Protein AF-A0AAD6MJ89-F1 (afdb_monomer_lite)

Radius of gyration: 17.13 Å; chains: 1; bounding box: 38×31×42 Å

InterPro domains:
  IPR000668 Peptidase C1A, papain C-terminal [PF00112] (1-117)
  IPR013128 Peptidase C1A [PTHR12411] (1-117)
  IPR038765 Papain-like cysteine peptidase superfamily [SSF54001] (1-116)

Organism: NCBI:txid444605

Structure (mmCIF, N/CA/C/O backbone):
data_AF-A0AAD6MJ89-F1
#
_entry.id   AF-A0AAD6MJ89-F1
#
loop_
_atom_site.group_PDB
_atom_site.id
_atom_site.type_symbol
_atom_site.label_atom_id
_atom_site.label_alt_id
_atom_site.label_comp_id
_atom_site.label_asym_id
_atom_site.label_entity_id
_atom_site.label_seq_id
_atom_site.pdbx_PDB_ins_code
_atom_site.Cartn_x
_atom_site.Cartn_y
_atom_site.Cartn_z
_atom_site.occupancy
_atom_site.B_iso_or_equiv
_atom_site.auth_seq_id
_atom_site.auth_comp_id
_atom_site.auth_asym_id
_atom_site.auth_atom_id
_atom_site.pdbx_PDB_model_num
ATOM 1 N N . MET A 1 1 ? -2.391 7.030 -5.588 1.00 83.31 1 MET A N 1
ATOM 2 C CA . MET A 1 1 ? -1.017 6.540 -5.885 1.00 83.31 1 MET A CA 1
ATOM 3 C C . MET A 1 1 ? -0.901 6.246 -7.379 1.00 83.31 1 MET A C 1
ATOM 5 O O . MET A 1 1 ? -0.200 5.334 -7.802 1.00 83.31 1 MET A O 1
ATOM 9 N N . ASP A 1 2 ? -1.606 7.020 -8.196 1.00 89.19 2 ASP A N 1
ATOM 10 C CA . ASP A 1 2 ? -2.171 6.438 -9.415 1.00 89.19 2 ASP A CA 1
ATOM 11 C C . ASP A 1 2 ? -1.154 6.509 -10.543 1.00 89.19 2 ASP A C 1
ATOM 13 O O . ASP A 1 2 ? -0.948 5.520 -11.231 1.00 89.19 2 ASP A O 1
ATOM 17 N N . TYR A 1 3 ? -0.379 7.598 -10.595 1.00 92.00 3 TYR A N 1
ATOM 18 C CA . TYR A 1 3 ? 0.776 7.734 -11.483 1.00 92.00 3 TYR A CA 1
ATOM 19 C C . TYR A 1 3 ? 1.809 6.614 -11.312 1.00 92.00 3 TYR A C 1
ATOM 21 O O . TYR A 1 3 ? 2.407 6.179 -12.291 1.00 92.00 3 TYR A O 1
ATOM 29 N N . ALA A 1 4 ? 2.021 6.122 -10.084 1.00 91.88 4 ALA A N 1
ATOM 30 C CA . ALA A 1 4 ? 2.959 5.026 -9.851 1.00 91.88 4 ALA A CA 1
ATOM 31 C C . ALA A 1 4 ? 2.427 3.709 -10.438 1.00 91.88 4 ALA A C 1
ATOM 33 O O . ALA A 1 4 ? 3.170 2.985 -11.091 1.00 91.88 4 ALA A O 1
ATOM 34 N N . PHE A 1 5 ? 1.137 3.411 -10.258 1.00 93.56 5 PHE A N 1
ATOM 35 C CA . PHE A 1 5 ? 0.526 2.229 -10.868 1.00 93.56 5 PHE A CA 1
ATOM 36 C C . PHE A 1 5 ? 0.429 2.344 -12.390 1.00 93.56 5 PHE A C 1
ATOM 38 O O . PHE A 1 5 ? 0.696 1.368 -13.087 1.00 93.56 5 PHE A O 1
ATOM 45 N N . GLU A 1 6 ? 0.100 3.526 -12.906 1.00 95.06 6 GLU A N 1
ATOM 46 C CA . GLU A 1 6 ? 0.083 3.812 -14.339 1.00 95.06 6 GLU A CA 1
ATOM 47 C C . GLU A 1 6 ? 1.457 3.559 -14.965 1.00 95.06 6 GLU A C 1
ATOM 49 O O . GLU A 1 6 ? 1.544 2.851 -15.966 1.00 95.06 6 GLU A O 1
ATOM 54 N N . PHE A 1 7 ? 2.530 4.028 -14.320 1.00 92.50 7 PHE A N 1
ATOM 55 C CA . PHE A 1 7 ? 3.896 3.760 -14.758 1.00 92.50 7 PHE A CA 1
ATOM 56 C C . PHE A 1 7 ? 4.197 2.257 -14.833 1.00 92.50 7 PHE A C 1
ATOM 58 O O . PHE A 1 7 ? 4.727 1.797 -15.840 1.00 92.50 7 PHE A O 1
ATOM 65 N N . ILE A 1 8 ? 3.818 1.468 -13.822 1.00 93.38 8 ILE A N 1
ATOM 66 C CA . ILE A 1 8 ? 4.046 0.009 -13.825 1.00 93.38 8 ILE A CA 1
ATOM 67 C C . ILE A 1 8 ? 3.310 -0.657 -15.000 1.00 93.38 8 ILE A C 1
ATOM 69 O O . ILE A 1 8 ? 3.857 -1.560 -15.633 1.00 93.38 8 ILE A O 1
ATOM 73 N N . VAL A 1 9 ? 2.090 -0.207 -15.317 1.00 93.62 9 VAL A N 1
ATOM 74 C CA . VAL A 1 9 ? 1.313 -0.712 -16.464 1.00 93.62 9 VAL A CA 1
ATOM 75 C C . VAL A 1 9 ? 1.980 -0.337 -17.789 1.00 93.62 9 VAL A C 1
ATOM 77 O O . VAL A 1 9 ? 2.088 -1.179 -18.679 1.00 93.62 9 VAL A O 1
ATOM 80 N N . SER A 1 10 ? 2.423 0.914 -17.943 1.00 92.75 10 SER A N 1
ATOM 81 C CA . SER A 1 10 ? 2.957 1.420 -19.212 1.00 92.75 10 SER A CA 1
ATOM 82 C C . SER A 1 10 ? 4.409 1.020 -19.477 1.00 92.75 10 SER A C 1
ATOM 84 O O . SER A 1 10 ? 4.800 0.89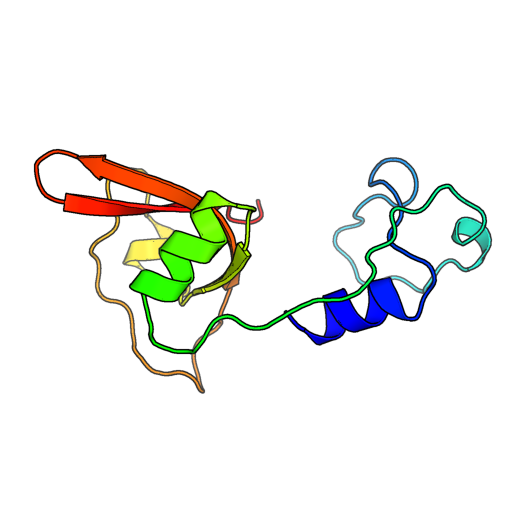2 -20.633 1.00 92.75 10 SER A O 1
ATOM 86 N N . ASN A 1 11 ? 5.211 0.841 -18.424 1.00 88.69 11 ASN A N 1
ATOM 87 C CA . ASN A 1 11 ? 6.665 0.676 -18.502 1.00 88.69 11 ASN A CA 1
ATOM 88 C C . ASN A 1 11 ? 7.124 -0.791 -18.437 1.00 88.69 11 ASN A C 1
ATOM 90 O O . ASN A 1 11 ? 8.302 -1.066 -18.243 1.00 88.69 11 ASN A O 1
ATOM 94 N N . GLY A 1 12 ? 6.206 -1.751 -18.577 1.00 87.44 12 GLY A N 1
ATOM 95 C CA . GLY A 1 12 ? 6.564 -3.173 -18.599 1.00 87.44 12 GLY A CA 1
ATOM 96 C C . GLY A 1 12 ? 6.836 -3.789 -17.223 1.00 87.44 12 GLY A C 1
ATOM 97 O O . GLY A 1 12 ? 7.363 -4.897 -17.157 1.00 87.44 12 GLY A O 1
ATOM 98 N N . GLY A 1 13 ? 6.418 -3.129 -16.137 1.00 91.06 13 GLY A N 1
ATOM 99 C CA . GLY A 1 13 ? 6.425 -3.685 -14.785 1.00 91.06 13 GLY A CA 1
ATOM 100 C C . GLY A 1 13 ? 7.330 -2.961 -13.789 1.00 91.06 13 GLY A C 1
ATOM 101 O O . GLY A 1 13 ? 7.774 -1.836 -14.010 1.00 91.06 13 GLY A O 1
ATOM 102 N N . LEU A 1 14 ? 7.554 -3.622 -12.652 1.00 92.69 14 LEU A N 1
ATOM 103 C CA . LEU A 1 14 ? 8.396 -3.169 -11.548 1.00 92.69 14 LEU A CA 1
ATOM 104 C C . LEU A 1 14 ? 9.417 -4.254 -11.183 1.00 92.69 14 LEU A C 1
ATOM 106 O O . LEU A 1 14 ? 9.047 -5.417 -11.000 1.00 92.69 14 LEU A O 1
ATOM 110 N N . HIS A 1 15 ? 10.686 -3.873 -11.057 1.00 92.25 15 HIS A N 1
ATOM 111 C CA . HIS A 1 15 ? 11.766 -4.789 -10.684 1.00 92.25 15 HIS A CA 1
ATOM 112 C C . HIS A 1 15 ? 11.762 -5.129 -9.189 1.00 92.25 15 HIS A C 1
ATOM 114 O O . HIS A 1 15 ? 11.171 -4.423 -8.368 1.00 92.25 15 HIS A O 1
ATOM 120 N N . LYS A 1 16 ? 12.435 -6.227 -8.834 1.00 91.56 16 LYS A N 1
ATOM 121 C CA . LYS A 1 16 ? 12.641 -6.627 -7.437 1.00 91.56 16 LYS A CA 1
ATOM 122 C C . LYS A 1 16 ? 13.625 -5.670 -6.755 1.00 91.56 16 LYS A C 1
ATOM 124 O O . LYS A 1 16 ? 14.542 -5.158 -7.390 1.00 91.56 16 LYS A O 1
ATOM 129 N N . GLU A 1 17 ? 13.479 -5.497 -5.442 1.00 91.19 17 GLU A N 1
ATOM 130 C CA . GLU A 1 17 ? 14.392 -4.679 -4.620 1.00 91.19 17 GLU A CA 1
ATOM 131 C C . GLU A 1 17 ? 15.855 -5.143 -4.737 1.00 91.19 17 GLU A C 1
ATOM 133 O O . GLU A 1 17 ? 16.777 -4.338 -4.746 1.00 91.19 17 GLU A O 1
ATOM 138 N N . GLU A 1 18 ? 16.074 -6.451 -4.876 1.00 90.44 18 GLU A N 1
ATOM 139 C CA . GLU A 1 18 ? 17.405 -7.047 -5.054 1.00 90.44 18 GLU A CA 1
ATOM 140 C C . GLU A 1 18 ? 18.085 -6.582 -6.356 1.00 90.44 18 GLU A C 1
ATOM 142 O O . GLU A 1 18 ? 19.303 -6.398 -6.396 1.00 90.44 18 GLU A O 1
ATOM 147 N N . ASP A 1 19 ? 17.287 -6.345 -7.400 1.00 89.44 19 ASP A N 1
ATOM 148 C CA . ASP A 1 19 ? 17.735 -5.926 -8.729 1.00 89.44 19 ASP A CA 1
ATOM 149 C C . ASP A 1 19 ? 17.872 -4.393 -8.820 1.00 89.44 19 ASP A C 1
ATOM 151 O O . ASP A 1 19 ? 18.799 -3.863 -9.450 1.00 89.44 19 ASP A O 1
ATOM 155 N N . TYR A 1 20 ? 16.984 -3.655 -8.146 1.00 91.06 20 TYR A N 1
ATOM 156 C CA . TYR A 1 20 ? 16.957 -2.190 -8.114 1.00 91.06 20 TYR A CA 1
ATOM 157 C C . TYR A 1 20 ? 16.845 -1.654 -6.670 1.00 91.06 20 TYR A C 1
ATOM 159 O O . TYR A 1 20 ? 15.777 -1.194 -6.270 1.00 91.06 20 TYR A O 1
ATOM 167 N N . PRO A 1 21 ? 17.941 -1.688 -5.887 1.00 91.56 21 PRO A N 1
ATOM 168 C CA . PRO A 1 21 ? 17.901 -1.362 -4.464 1.00 91.56 21 PRO A CA 1
ATOM 169 C C . PRO A 1 21 ? 17.668 0.126 -4.200 1.00 91.56 21 PRO A C 1
ATOM 171 O O . PRO A 1 21 ? 18.153 0.990 -4.938 1.00 91.56 21 PRO A O 1
ATOM 174 N N . TYR A 1 22 ? 16.986 0.424 -3.098 1.00 92.00 22 TYR A N 1
ATOM 175 C CA . TYR A 1 22 ? 16.726 1.779 -2.638 1.00 92.00 22 TYR A CA 1
ATOM 176 C C . TYR A 1 22 ? 18.005 2.468 -2.139 1.00 92.00 22 TYR A C 1
ATOM 178 O O . TYR A 1 22 ? 18.647 2.029 -1.185 1.00 92.00 22 TYR A O 1
ATOM 186 N N . LEU A 1 23 ? 18.364 3.586 -2.778 1.00 92.44 23 LEU A N 1
ATOM 187 C CA . LEU A 1 23 ? 19.594 4.337 -2.491 1.00 92.44 23 LEU A CA 1
ATOM 188 C C . LEU A 1 23 ? 19.387 5.548 -1.574 1.00 92.44 23 LEU A C 1
AT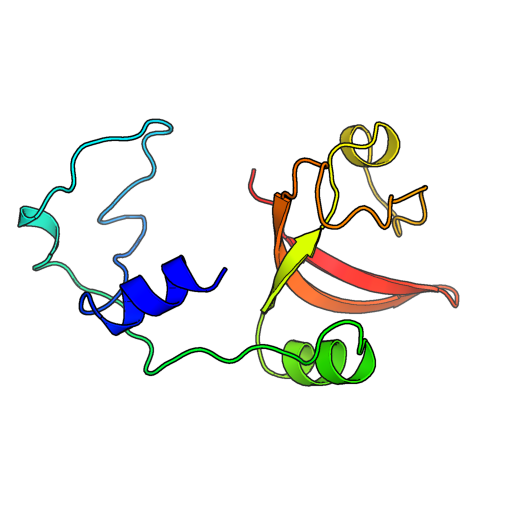OM 190 O O . LEU A 1 23 ? 20.350 6.235 -1.253 1.00 92.44 23 LEU A O 1
ATOM 194 N N . MET A 1 24 ? 18.151 5.812 -1.131 1.00 90.44 24 MET A N 1
ATOM 195 C CA . MET A 1 24 ? 17.813 6.982 -0.304 1.00 90.44 24 MET A CA 1
ATOM 196 C C . MET A 1 24 ? 18.065 8.347 -0.979 1.00 90.44 24 MET A C 1
ATOM 198 O O . MET A 1 24 ? 18.003 9.383 -0.320 1.00 90.44 24 MET A O 1
ATOM 202 N N . GLU A 1 25 ? 18.309 8.359 -2.288 1.00 92.44 25 GLU A N 1
ATOM 203 C CA . GLU A 1 25 ? 18.482 9.554 -3.111 1.00 92.44 25 GLU A CA 1
ATOM 204 C C . GLU A 1 25 ? 17.847 9.352 -4.491 1.00 92.44 25 GLU A C 1
ATOM 206 O O . GLU A 1 25 ? 17.739 8.226 -4.986 1.00 92.44 25 GLU A O 1
ATOM 211 N N . GLU A 1 26 ? 17.409 10.446 -5.115 1.00 90.62 26 GLU A N 1
ATOM 212 C CA . GLU A 1 26 ? 16.929 10.412 -6.494 1.00 90.62 26 GLU A CA 1
ATOM 213 C C . GLU A 1 26 ? 18.130 10.292 -7.440 1.00 90.62 26 GLU A C 1
ATOM 215 O O . GLU A 1 26 ? 18.957 11.198 -7.548 1.00 90.62 26 GLU A O 1
ATOM 220 N N . GLY A 1 27 ? 18.236 9.143 -8.103 1.00 88.38 27 GLY A N 1
ATOM 221 C CA . GLY A 1 27 ? 19.234 8.884 -9.134 1.00 88.38 27 GLY A CA 1
ATOM 222 C C . GLY A 1 27 ? 18.687 9.091 -10.544 1.00 88.38 27 GLY A C 1
ATOM 223 O O . GLY A 1 27 ? 17.531 9.451 -10.759 1.00 88.38 27 GLY A O 1
ATOM 224 N N . THR A 1 28 ? 19.518 8.802 -11.540 1.00 90.75 28 THR A N 1
ATOM 225 C CA . THR A 1 28 ? 19.056 8.667 -12.924 1.00 90.75 28 THR A CA 1
ATOM 226 C C . THR A 1 28 ? 18.473 7.272 -13.161 1.00 90.75 28 THR A C 1
ATOM 228 O O . THR A 1 28 ? 18.888 6.296 -12.536 1.00 90.75 28 THR A O 1
ATOM 231 N N . CYS A 1 29 ? 17.507 7.165 -14.076 1.00 89.12 29 CYS A N 1
ATOM 232 C CA . CYS A 1 29 ? 16.951 5.876 -14.488 1.00 89.12 29 CYS A CA 1
ATOM 233 C C . CYS A 1 29 ? 18.040 5.020 -15.162 1.00 89.12 29 CYS A C 1
ATOM 235 O O . CYS A 1 29 ? 18.594 5.417 -16.192 1.00 89.12 29 CYS A O 1
ATOM 237 N N . ASP A 1 30 ? 18.363 3.860 -14.579 1.00 85.44 30 ASP A N 1
ATOM 238 C CA . ASP A 1 30 ? 19.323 2.917 -15.160 1.00 85.44 30 ASP A CA 1
ATOM 239 C C . ASP A 1 30 ? 18.617 1.959 -16.124 1.00 85.44 30 ASP A C 1
ATOM 241 O O . ASP A 1 30 ? 18.235 0.848 -15.759 1.00 85.44 30 ASP A O 1
ATOM 245 N N . VAL A 1 31 ? 18.488 2.392 -17.379 1.00 80.00 31 VAL A N 1
ATOM 246 C CA . VAL A 1 31 ? 17.838 1.633 -18.465 1.00 80.00 31 VAL A CA 1
ATOM 247 C C . VAL A 1 31 ? 18.434 0.239 -18.687 1.00 80.00 31 VAL A C 1
ATOM 249 O O . VAL A 1 31 ? 17.778 -0.645 -19.221 1.00 80.00 31 VAL A O 1
ATOM 252 N N . ARG A 1 32 ? 19.675 -0.017 -18.249 1.00 78.25 32 ARG A N 1
ATOM 253 C CA . ARG A 1 32 ? 20.299 -1.347 -18.384 1.00 78.25 32 ARG A CA 1
ATOM 254 C C . ARG A 1 32 ? 19.633 -2.388 -17.490 1.00 78.25 32 ARG A C 1
ATOM 256 O O . ARG A 1 32 ? 19.797 -3.581 -17.724 1.00 78.25 32 ARG A O 1
ATOM 263 N N . LYS A 1 33 ? 18.928 -1.944 -16.449 1.00 76.12 33 LYS A N 1
ATOM 264 C CA . LYS A 1 33 ? 18.183 -2.819 -15.545 1.00 76.12 33 LYS A CA 1
ATOM 265 C C . LYS A 1 33 ? 16.794 -3.174 -16.078 1.00 76.12 33 LYS A C 1
ATOM 267 O O . LYS A 1 33 ? 16.193 -4.089 -15.536 1.00 76.12 33 LYS A O 1
ATOM 272 N N . GLU A 1 34 ? 16.329 -2.547 -17.164 1.00 72.38 34 GLU A N 1
ATOM 273 C CA . GLU A 1 34 ? 15.025 -2.846 -17.786 1.00 72.38 34 GLU A CA 1
ATOM 274 C C . GLU A 1 34 ? 14.921 -4.287 -18.305 1.00 72.38 34 GLU A C 1
ATOM 276 O O . GLU A 1 34 ? 13.829 -4.841 -18.379 1.00 72.38 34 GLU A O 1
ATOM 281 N N . GLU A 1 35 ? 16.050 -4.924 -18.633 1.00 73.81 35 GLU A N 1
ATOM 282 C CA . GLU A 1 35 ? 16.083 -6.324 -19.082 1.00 73.81 35 GLU A CA 1
ATOM 283 C C . GLU A 1 35 ? 15.922 -7.336 -17.930 1.00 73.81 35 GLU A C 1
ATOM 285 O O . GLU A 1 35 ? 15.816 -8.541 -18.174 1.00 73.81 35 GLU A O 1
ATOM 290 N N . MET A 1 36 ? 15.922 -6.876 -16.674 1.00 81.88 36 MET A N 1
ATOM 291 C CA . MET A 1 36 ? 15.761 -7.736 -15.500 1.00 81.88 36 MET A CA 1
ATOM 292 C C . MET A 1 36 ? 14.305 -8.176 -15.321 1.00 81.88 36 MET A C 1
ATOM 294 O O . MET A 1 36 ? 13.371 -7.580 -15.855 1.00 81.88 36 MET A O 1
ATOM 298 N N . GLU A 1 37 ? 14.096 -9.237 -14.541 1.00 86.06 37 GLU A N 1
ATOM 299 C CA . GLU A 1 37 ? 12.754 -9.744 -14.256 1.00 86.06 37 GLU A CA 1
ATOM 300 C C . GLU A 1 37 ? 11.896 -8.642 -13.610 1.00 86.06 37 GLU A C 1
ATOM 302 O O . GLU A 1 37 ? 12.304 -7.991 -12.645 1.00 86.06 37 GLU A O 1
ATOM 307 N N . ALA A 1 38 ? 10.700 -8.428 -14.157 1.00 90.31 38 ALA A N 1
ATOM 308 C CA . ALA A 1 38 ? 9.766 -7.416 -13.690 1.00 90.31 38 ALA A CA 1
ATOM 309 C C . ALA A 1 38 ? 8.398 -8.039 -13.406 1.00 90.31 38 ALA A C 1
ATOM 311 O O . ALA A 1 38 ? 7.905 -8.897 -14.144 1.00 90.31 38 ALA A O 1
ATOM 312 N N . VAL A 1 39 ? 7.764 -7.581 -12.330 1.00 93.56 39 VAL A N 1
ATOM 313 C CA . VAL A 1 39 ? 6.377 -7.914 -12.013 1.00 93.56 39 VAL A CA 1
ATOM 314 C C . VAL A 1 39 ? 5.474 -6.911 -12.712 1.00 93.56 39 VAL A C 1
ATOM 316 O O . VAL A 1 39 ? 5.621 -5.703 -12.541 1.00 93.56 39 VAL A O 1
ATOM 319 N N . THR A 1 40 ? 4.521 -7.411 -13.489 1.00 94.06 40 THR A N 1
ATOM 320 C CA . THR A 1 40 ? 3.564 -6.583 -14.226 1.00 94.06 40 THR A CA 1
ATOM 321 C C . THR A 1 40 ? 2.196 -6.597 -13.560 1.00 94.06 40 THR A C 1
ATOM 323 O O . THR A 1 40 ? 1.807 -7.559 -12.895 1.00 94.06 40 THR A O 1
ATOM 326 N N . ILE A 1 41 ? 1.447 -5.518 -13.768 1.00 95.25 41 ILE A N 1
ATOM 327 C CA . ILE A 1 41 ? 0.029 -5.429 -13.427 1.00 95.25 41 ILE A CA 1
ATOM 328 C C . ILE A 1 41 ? -0.746 -5.053 -14.686 1.00 95.25 41 ILE A C 1
ATOM 330 O O . ILE A 1 41 ? -0.235 -4.354 -15.558 1.00 95.25 41 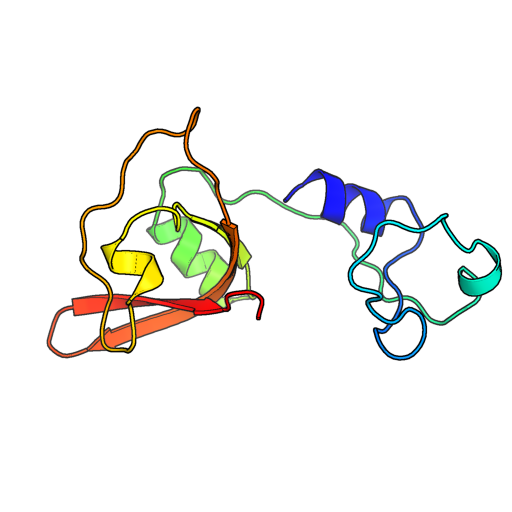ILE A O 1
ATOM 334 N N . THR A 1 42 ? -1.993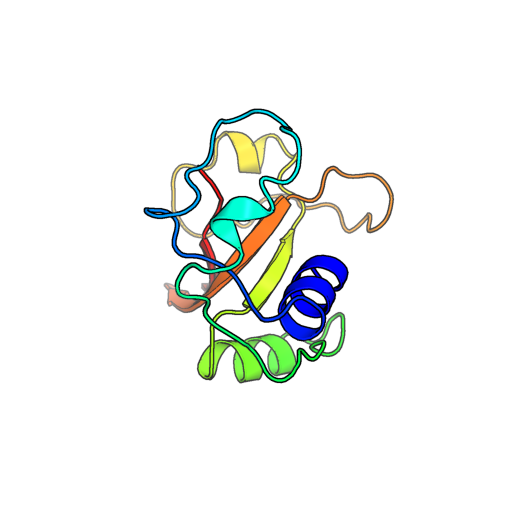 -5.502 -14.788 1.00 94.81 42 THR A N 1
ATOM 335 C CA . THR A 1 42 ? -2.849 -5.190 -15.943 1.00 94.81 42 THR A CA 1
ATOM 336 C C . THR A 1 42 ? -3.586 -3.860 -15.798 1.00 94.81 42 THR A C 1
ATOM 338 O O . THR A 1 42 ? -4.190 -3.392 -16.757 1.00 94.81 42 THR A O 1
ATOM 341 N N . GLY A 1 43 ? -3.596 -3.277 -14.597 1.00 94.44 43 GLY A N 1
ATOM 342 C CA . GLY A 1 43 ? -4.294 -2.033 -14.301 1.00 94.44 43 GLY A CA 1
ATOM 343 C C . GLY A 1 43 ? -4.411 -1.768 -12.803 1.00 94.44 43 GLY A C 1
ATOM 344 O O . GLY A 1 43 ? -3.973 -2.568 -11.975 1.00 94.44 43 GLY A O 1
ATOM 345 N N . TYR A 1 44 ? -5.053 -0.655 -12.476 1.00 94.75 44 TYR A N 1
ATOM 346 C CA . TYR A 1 44 ? -5.418 -0.249 -11.124 1.00 94.75 44 TYR A CA 1
ATOM 347 C C . TYR A 1 44 ? -6.840 0.318 -11.140 1.00 94.75 44 TYR A C 1
ATOM 349 O O . TYR A 1 44 ? -7.382 0.626 -12.200 1.00 94.75 44 TYR A O 1
ATOM 357 N N . ASN A 1 45 ? -7.467 0.400 -9.970 1.00 94.00 45 ASN A N 1
ATOM 358 C CA . ASN A 1 45 ? -8.793 0.985 -9.817 1.00 94.00 45 ASN A CA 1
ATOM 359 C C . ASN A 1 45 ? -8.858 1.753 -8.506 1.00 94.00 45 ASN A C 1
ATOM 361 O O . ASN A 1 45 ? -8.319 1.291 -7.496 1.00 94.00 45 ASN A O 1
ATOM 365 N N . ASP A 1 46 ? -9.594 2.857 -8.523 1.00 93.81 46 ASP A N 1
ATOM 366 C CA . ASP A 1 46 ? -9.864 3.632 -7.324 1.00 93.81 46 ASP A CA 1
ATOM 367 C C . ASP A 1 46 ? -11.062 3.062 -6.571 1.00 93.81 46 ASP A C 1
ATOM 369 O O . ASP A 1 46 ? -12.092 2.690 -7.144 1.00 93.81 46 ASP A O 1
ATOM 373 N N . VAL A 1 47 ? -10.923 3.009 -5.251 1.00 93.12 47 VAL A N 1
ATOM 374 C CA . VAL A 1 47 ? -12.054 2.777 -4.357 1.00 93.12 47 VAL A CA 1
ATOM 375 C C . VAL A 1 47 ? -12.849 4.084 -4.262 1.00 93.12 47 VAL A C 1
ATOM 377 O O . VAL A 1 47 ? -12.231 5.148 -4.185 1.00 93.12 47 VAL A O 1
ATOM 380 N N . PRO A 1 48 ? -14.197 4.041 -4.249 1.00 93.56 48 PRO A N 1
ATOM 381 C CA . PRO A 1 48 ? -15.011 5.227 -4.018 1.00 93.56 48 PRO A CA 1
ATOM 382 C C . PRO A 1 48 ? -14.532 6.016 -2.796 1.00 93.56 48 PRO A C 1
ATOM 384 O O . PRO A 1 48 ? -14.343 5.456 -1.714 1.00 93.56 48 PRO A O 1
ATOM 387 N N . GLN A 1 49 ? -14.315 7.315 -2.991 1.00 88.81 49 GLN A N 1
ATOM 388 C CA . GLN A 1 49 ? -13.841 8.195 -1.932 1.00 88.81 49 GLN A CA 1
ATOM 389 C C . GLN A 1 49 ? -14.879 8.281 -0.806 1.00 88.81 49 GLN A C 1
ATOM 391 O O . GLN A 1 49 ? -16.081 8.286 -1.067 1.00 88.81 49 GLN A O 1
ATOM 396 N N . ASP A 1 50 ? -14.400 8.368 0.436 1.00 85.69 50 ASP A N 1
ATOM 397 C CA . ASP A 1 50 ? -15.223 8.552 1.637 1.00 85.69 50 ASP A CA 1
ATOM 398 C C . ASP A 1 50 ? -16.253 7.424 1.886 1.00 85.69 50 ASP A C 1
ATOM 400 O O . ASP A 1 50 ? -17.217 7.600 2.630 1.00 85.69 50 ASP A O 1
ATOM 404 N N . ASP A 1 51 ? -16.030 6.237 1.303 1.00 91.56 51 ASP A N 1
ATOM 405 C CA . ASP A 1 51 ? -16.828 5.027 1.526 1.00 91.56 51 ASP A CA 1
ATOM 406 C C . ASP A 1 51 ? -15.997 3.932 2.212 1.00 91.56 51 ASP A C 1
ATOM 408 O O . ASP A 1 51 ? -15.321 3.108 1.584 1.00 91.56 51 ASP A O 1
ATOM 412 N N . GLU A 1 52 ? -16.085 3.901 3.541 1.0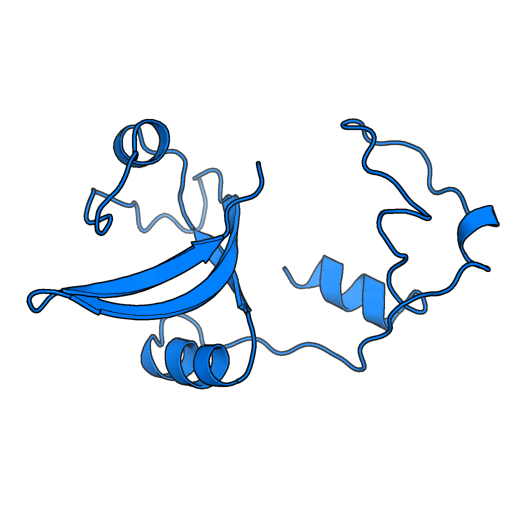0 90.12 52 GLU A N 1
ATOM 413 C CA . GLU A 1 52 ? -15.391 2.922 4.378 1.00 90.12 52 GLU A CA 1
ATOM 414 C C . GLU A 1 52 ? -15.820 1.477 4.077 1.00 90.12 52 GLU A C 1
ATOM 416 O O . GLU A 1 52 ? -14.996 0.564 4.109 1.00 90.12 52 GLU A O 1
ATOM 421 N N . GLN A 1 53 ? -17.084 1.231 3.714 1.00 93.81 53 GLN A N 1
ATOM 422 C CA . GLN A 1 53 ? -17.519 -0.131 3.393 1.00 93.81 53 GLN A CA 1
ATOM 423 C C . GLN A 1 53 ? -16.877 -0.628 2.102 1.00 93.81 53 GLN A C 1
ATOM 425 O O . GLN A 1 53 ? -16.472 -1.791 2.022 1.00 93.81 53 GLN A O 1
ATOM 430 N N . SER A 1 54 ? -16.782 0.236 1.092 1.00 94.81 54 SER A N 1
ATOM 431 C CA . SER A 1 54 ? -16.083 -0.084 -0.151 1.00 94.81 54 SER A CA 1
ATOM 432 C C . SER A 1 54 ? -14.588 -0.304 0.090 1.00 94.81 54 SER A C 1
ATOM 434 O O . SER A 1 54 ? -14.031 -1.268 -0.443 1.00 94.81 54 SER A O 1
ATOM 436 N N . LEU A 1 55 ? -13.969 0.496 0.966 1.00 93.50 55 LEU A N 1
ATOM 437 C CA . LEU A 1 55 ? -12.585 0.300 1.403 1.00 93.50 55 LEU A CA 1
ATOM 438 C C . LEU A 1 55 ? -12.388 -1.075 2.049 1.00 93.50 55 LEU A C 1
ATOM 440 O O . LEU A 1 55 ? -11.525 -1.833 1.614 1.00 93.50 55 LEU A O 1
ATOM 444 N N . LEU A 1 56 ? -13.213 -1.441 3.034 1.00 94.38 56 LEU A N 1
ATOM 445 C CA . LEU A 1 56 ? -13.109 -2.729 3.727 1.00 94.38 56 LEU A CA 1
ATOM 446 C C . LEU A 1 56 ? -13.337 -3.916 2.779 1.00 94.38 56 LEU A C 1
ATOM 448 O O . LEU A 1 56 ? -12.629 -4.920 2.859 1.00 94.38 56 LEU A O 1
ATOM 452 N N . ARG A 1 57 ? -14.280 -3.804 1.834 1.00 94.88 57 ARG A N 1
ATOM 453 C CA . ARG A 1 57 ? -14.517 -4.840 0.810 1.00 94.88 57 ARG A CA 1
ATOM 454 C C . ARG A 1 57 ? -13.320 -5.030 -0.113 1.00 94.88 57 ARG A C 1
ATOM 456 O O . ARG A 1 57 ? -13.024 -6.165 -0.486 1.00 94.88 57 ARG A O 1
ATOM 463 N N . ALA A 1 58 ? -12.665 -3.942 -0.505 1.00 95.19 58 ALA A N 1
ATOM 464 C CA . ALA A 1 58 ? -11.467 -3.997 -1.329 1.00 95.19 58 ALA A CA 1
ATOM 465 C C . ALA A 1 58 ? -10.274 -4.550 -0.528 1.00 95.19 58 ALA A C 1
ATOM 467 O O . ALA A 1 58 ? -9.571 -5.440 -1.009 1.00 95.19 58 ALA A O 1
ATOM 468 N N . LEU A 1 59 ? -10.129 -4.127 0.731 1.00 95.06 59 LEU A N 1
ATOM 469 C CA . LEU A 1 59 ? -9.063 -4.554 1.635 1.00 95.06 59 LEU A CA 1
ATOM 470 C C . LEU A 1 59 ? -9.153 -6.040 2.003 1.00 95.06 59 LEU A C 1
ATOM 472 O O . LEU A 1 59 ? -8.137 -6.701 2.194 1.00 95.06 59 LEU A O 1
ATOM 476 N N . ALA A 1 60 ? -10.366 -6.595 2.040 1.00 94.62 60 ALA A N 1
ATOM 477 C CA . ALA A 1 60 ? -10.588 -8.028 2.217 1.00 94.62 60 ALA A CA 1
ATOM 478 C C . ALA A 1 60 ? -10.044 -8.883 1.055 1.00 94.62 60 ALA A C 1
ATOM 480 O O . ALA A 1 60 ? -9.907 -10.096 1.205 1.00 94.62 60 ALA A O 1
ATOM 481 N N . ARG A 1 61 ? -9.773 -8.283 -0.113 1.00 95.06 61 ARG A N 1
ATOM 482 C CA . ARG A 1 61 ? -9.278 -8.990 -1.305 1.00 95.06 61 ARG A CA 1
ATOM 483 C C . ARG A 1 61 ? -7.781 -8.813 -1.514 1.00 95.06 61 ARG A C 1
ATOM 485 O O . ARG A 1 61 ? -7.123 -9.762 -1.927 1.00 95.06 61 ARG A O 1
ATOM 492 N N . GLN A 1 62 ? -7.263 -7.614 -1.268 1.00 94.62 62 GLN A N 1
ATOM 493 C CA . GLN A 1 62 ? -5.858 -7.276 -1.477 1.00 94.62 62 GLN A CA 1
ATOM 494 C C . GLN A 1 62 ? -5.463 -6.036 -0.661 1.00 94.62 62 GLN A C 1
ATOM 496 O O . GLN A 1 62 ? -6.334 -5.230 -0.329 1.00 94.62 62 GLN A O 1
ATOM 501 N N . PRO A 1 63 ? -4.164 -5.834 -0.382 1.00 94.56 63 PRO A N 1
ATOM 502 C CA . PRO A 1 63 ? -3.673 -4.579 0.175 1.00 94.56 63 PRO A CA 1
ATOM 503 C C . PRO A 1 63 ? -4.013 -3.378 -0.714 1.00 94.56 63 PRO A C 1
ATOM 505 O O . PRO A 1 63 ? -4.027 -3.487 -1.943 1.00 94.56 63 PRO A O 1
ATOM 508 N N . LEU A 1 64 ? -4.252 -2.225 -0.091 1.00 93.75 64 LEU A N 1
ATOM 509 C CA . LEU A 1 64 ? -4.629 -0.989 -0.779 1.00 93.75 64 LEU A CA 1
ATOM 510 C C . LEU A 1 64 ? -3.617 0.117 -0.501 1.00 93.75 64 LEU A C 1
ATOM 512 O O . LEU A 1 64 ? -3.223 0.322 0.645 1.00 93.75 64 LEU A O 1
ATOM 516 N N . GLY A 1 65 ? -3.244 0.864 -1.539 1.00 91.88 65 GLY A N 1
ATOM 517 C CA . GLY A 1 65 ? -2.543 2.132 -1.364 1.00 91.88 65 GLY A CA 1
ATOM 518 C C . GLY A 1 65 ? -3.523 3.185 -0.859 1.00 91.88 65 GLY A C 1
ATOM 519 O O . GLY A 1 65 ? -4.489 3.499 -1.550 1.00 91.88 65 GLY A O 1
ATOM 520 N N . VAL A 1 66 ? -3.283 3.725 0.331 1.00 89.56 66 VAL A N 1
ATOM 521 C CA . VAL A 1 66 ? -4.116 4.758 0.953 1.00 89.56 66 VAL A CA 1
ATOM 522 C C . VAL A 1 66 ? -3.259 5.970 1.303 1.00 89.56 66 VAL A C 1
ATOM 524 O O . VAL A 1 66 ? -2.041 5.879 1.447 1.00 89.56 66 VAL A O 1
ATOM 527 N N . ALA A 1 67 ? -3.889 7.136 1.385 1.00 85.06 67 ALA A N 1
ATOM 528 C CA . ALA A 1 67 ? -3.231 8.355 1.828 1.00 85.06 67 ALA A CA 1
ATOM 529 C C . ALA A 1 67 ? -3.792 8.740 3.193 1.00 85.06 67 ALA A C 1
ATOM 531 O O . ALA A 1 67 ? -5.008 8.834 3.355 1.00 85.06 67 ALA A O 1
ATOM 532 N N . MET A 1 68 ? -2.907 9.000 4.151 1.00 80.12 68 MET A N 1
ATOM 533 C CA . MET A 1 68 ? -3.295 9.460 5.481 1.00 80.12 68 MET A CA 1
ATOM 534 C C . MET A 1 68 ? -2.495 10.687 5.905 1.00 80.12 68 MET A C 1
ATOM 536 O O . MET A 1 68 ? -1.370 10.915 5.451 1.00 80.12 68 MET A O 1
ATOM 540 N N . GLU A 1 69 ? -3.082 11.494 6.785 1.00 80.12 69 GLU A N 1
ATOM 541 C CA . GLU A 1 69 ? -2.354 12.574 7.438 1.00 80.12 69 GLU A CA 1
ATOM 542 C C . GLU A 1 69 ? -1.549 12.012 8.614 1.00 80.12 69 GLU A C 1
ATOM 544 O O . GLU A 1 69 ? -2.104 11.560 9.613 1.00 80.12 69 GLU A O 1
ATOM 549 N N . ALA A 1 70 ? -0.224 12.059 8.486 1.00 75.81 70 ALA A N 1
ATOM 550 C CA . ALA A 1 70 ? 0.717 11.561 9.490 1.00 75.81 70 ALA A CA 1
ATOM 551 C C . ALA A 1 70 ? 1.582 12.679 10.108 1.00 75.81 70 ALA A C 1
ATOM 553 O O . ALA A 1 70 ? 2.531 12.412 10.839 1.00 75.81 70 ALA A O 1
ATOM 554 N N . SER A 1 71 ? 1.275 13.947 9.813 1.00 75.81 71 SER A N 1
ATOM 555 C CA . SER A 1 71 ? 2.075 15.114 10.219 1.00 75.81 71 SER A CA 1
ATOM 556 C C . SER A 1 71 ? 1.845 15.554 11.674 1.00 75.81 71 SER A C 1
ATOM 558 O O . SER A 1 71 ? 2.652 16.308 12.225 1.00 75.81 71 SER A O 1
ATOM 560 N N . GLY A 1 72 ? 0.755 15.101 12.300 1.00 76.69 72 GLY A N 1
ATOM 561 C CA . GLY A 1 72 ? 0.386 15.452 13.670 1.00 76.69 72 GLY A CA 1
ATOM 562 C C . GLY A 1 72 ? 1.365 14.906 14.715 1.00 76.69 72 GLY A C 1
ATOM 563 O O . GLY A 1 72 ? 1.939 13.830 14.552 1.00 76.69 72 GLY A O 1
ATOM 564 N N . ARG A 1 73 ? 1.528 15.628 15.836 1.00 80.19 73 ARG A N 1
ATOM 565 C CA . ARG A 1 73 ? 2.382 15.176 16.957 1.00 80.19 73 ARG A CA 1
ATOM 566 C C . ARG A 1 73 ? 1.944 13.823 17.510 1.00 80.19 73 ARG A C 1
ATOM 568 O O . ARG A 1 73 ? 2.798 13.006 17.836 1.00 80.19 73 ARG A O 1
ATOM 575 N N . ASP A 1 74 ? 0.637 13.584 17.576 1.00 82.31 74 ASP A N 1
ATOM 576 C CA . ASP A 1 74 ? 0.087 12.322 18.073 1.00 82.31 74 ASP A CA 1
ATOM 577 C C . ASP A 1 74 ? 0.527 11.133 17.204 1.00 82.31 74 ASP A C 1
ATOM 579 O O . ASP A 1 74 ? 0.783 10.056 17.735 1.00 82.31 74 ASP A O 1
ATOM 583 N N . SER A 1 75 ? 0.671 11.336 15.888 1.00 80.31 75 SER A N 1
ATOM 584 C CA . SER A 1 75 ? 1.147 10.317 14.945 1.00 80.31 75 SER A CA 1
ATOM 585 C C . SER A 1 75 ? 2.657 10.089 15.063 1.00 80.31 75 SER A C 1
ATOM 587 O O . SER A 1 75 ? 3.102 8.947 15.056 1.00 80.31 75 SER A O 1
ATOM 589 N N . GLN A 1 76 ? 3.454 11.153 15.235 1.00 82.50 76 GLN A N 1
ATOM 590 C CA . GLN A 1 76 ? 4.919 11.050 15.366 1.00 82.50 76 GLN A CA 1
ATOM 591 C C . GLN A 1 76 ? 5.364 10.235 16.587 1.00 82.50 76 GLN A C 1
ATOM 593 O O . GLN A 1 76 ? 6.370 9.533 16.529 1.00 82.50 76 GLN A O 1
ATOM 598 N N . PHE A 1 77 ? 4.630 10.340 17.698 1.00 85.25 77 PHE A N 1
ATOM 599 C CA . PHE A 1 77 ? 4.935 9.634 18.948 1.00 85.25 77 PHE A CA 1
ATOM 600 C C . PHE A 1 77 ? 4.032 8.419 19.181 1.00 85.25 77 PHE A C 1
ATOM 602 O O . PHE A 1 77 ? 3.962 7.904 20.300 1.00 85.25 77 PHE A O 1
ATOM 609 N N . TYR A 1 78 ? 3.325 7.958 18.149 1.00 85.62 78 TYR A N 1
ATOM 610 C CA . TYR A 1 78 ? 2.501 6.765 18.243 1.00 85.62 78 TYR A CA 1
ATOM 611 C C . TYR A 1 78 ? 3.380 5.513 18.375 1.00 85.62 78 TYR A C 1
ATOM 613 O O . TYR A 1 78 ? 4.225 5.236 17.530 1.00 85.62 78 TYR A O 1
ATOM 621 N N . ILE A 1 79 ? 3.176 4.745 19.450 1.00 85.81 79 ILE A N 1
ATOM 622 C CA . ILE A 1 79 ? 3.978 3.545 19.761 1.00 85.81 79 ILE A CA 1
ATOM 623 C C . ILE A 1 79 ? 3.109 2.275 19.784 1.00 85.81 79 ILE A C 1
ATOM 625 O O . ILE A 1 79 ? 3.623 1.167 19.637 1.00 85.81 79 ILE A O 1
ATOM 629 N N . GLY A 1 80 ? 1.787 2.398 19.939 1.00 87.88 80 GLY A N 1
ATOM 630 C CA . GLY A 1 80 ? 0.893 1.244 19.876 1.00 87.88 80 GLY A CA 1
ATOM 631 C C . GLY A 1 80 ? -0.536 1.510 20.338 1.00 87.88 80 GLY A C 1
ATOM 632 O O . GLY A 1 80 ? -0.852 2.557 20.900 1.00 87.88 80 GLY A O 1
ATOM 633 N N . GLY A 1 81 ? -1.391 0.511 20.121 1.00 89.50 81 GLY A N 1
ATOM 634 C CA . GLY A 1 81 ? -2.823 0.567 20.407 1.00 89.50 81 GLY A CA 1
ATOM 635 C C . GLY A 1 81 ? -3.658 0.693 19.137 1.00 89.50 81 GLY A C 1
ATOM 636 O O . GLY A 1 81 ? -3.283 0.182 18.088 1.00 89.50 81 GLY A O 1
ATOM 637 N N . VAL A 1 82 ? -4.817 1.336 19.255 1.00 90.69 82 VAL A N 1
ATOM 638 C CA . VAL A 1 82 ? -5.584 1.820 18.105 1.00 90.69 82 VAL A CA 1
ATOM 639 C C . VAL A 1 82 ? -5.468 3.334 18.132 1.00 90.69 82 VAL A C 1
ATOM 641 O O . VAL A 1 82 ? -5.801 3.959 19.141 1.00 90.69 82 VAL A O 1
ATOM 644 N N . PHE A 1 83 ? -4.950 3.917 17.056 1.00 87.25 83 PHE A N 1
ATOM 645 C CA . PHE A 1 83 ? -4.826 5.363 16.951 1.00 87.25 83 PHE A CA 1
ATOM 646 C C . PHE A 1 83 ? -6.216 6.000 16.811 1.00 87.25 83 PHE A C 1
ATOM 648 O O . PHE A 1 83 ? -6.961 5.678 15.892 1.00 87.25 83 PHE A O 1
ATOM 655 N N . CYS A 1 84 ? -6.556 6.905 17.729 1.00 82.75 84 CYS A N 1
ATOM 656 C CA . CYS A 1 84 ? -7.808 7.672 17.734 1.00 82.75 84 CYS A CA 1
ATOM 657 C C . CYS A 1 84 ? -7.534 9.160 18.049 1.00 82.75 84 CYS A C 1
ATOM 659 O O . CYS A 1 84 ? -8.334 9.834 18.700 1.00 82.75 84 CYS A O 1
ATOM 661 N N . GLY A 1 85 ? -6.346 9.646 17.670 1.00 75.56 85 GLY A N 1
ATOM 662 C CA . GLY A 1 85 ? -5.932 11.037 17.860 1.00 75.56 85 GLY A CA 1
ATOM 663 C C . GLY A 1 85 ? -6.621 11.991 16.884 1.00 75.56 85 GLY A C 1
ATOM 664 O O . GLY A 1 85 ? -7.338 11.568 15.976 1.00 75.56 85 GLY A O 1
ATOM 665 N N . SER A 1 86 ? -6.399 13.295 17.053 1.00 71.00 86 SER A N 1
ATOM 666 C CA . SER A 1 86 ? -6.929 14.279 16.107 1.00 71.00 86 SER A CA 1
ATOM 667 C C . SER A 1 86 ? -6.226 14.147 14.755 1.00 71.00 86 SER A C 1
ATOM 669 O O . SER A 1 86 ? -5.016 14.359 14.670 1.00 71.00 86 SER A O 1
ATOM 671 N N . CYS A 1 87 ? -6.988 13.852 13.706 1.00 72.12 87 CYS A N 1
ATOM 672 C CA . CYS A 1 87 ? -6.564 13.980 12.316 1.00 72.12 87 CYS A CA 1
ATOM 673 C C . CYS A 1 87 ? -7.321 15.144 11.662 1.00 72.12 87 CYS A C 1
ATOM 675 O O . CYS A 1 87 ? -8.492 15.395 11.955 1.00 72.12 87 CYS A O 1
ATOM 677 N N . GLY A 1 88 ? -6.640 15.911 10.819 1.00 63.66 88 GLY A N 1
ATOM 678 C CA . GLY A 1 88 ? -7.250 16.944 10.001 1.00 63.66 88 GLY A CA 1
ATOM 679 C C . GLY A 1 88 ? -7.933 16.333 8.778 1.00 63.66 88 GLY A C 1
ATOM 680 O O . GLY A 1 88 ? -7.454 15.387 8.160 1.00 63.66 88 GLY A O 1
ATOM 681 N N . ALA A 1 89 ? -9.070 16.909 8.388 1.00 56.56 89 ALA A N 1
ATOM 682 C CA . ALA A 1 89 ? -9.759 16.570 7.138 1.00 56.56 89 ALA A CA 1
ATOM 683 C C . ALA A 1 89 ? -9.241 17.393 5.937 1.00 56.56 89 ALA A C 1
ATOM 685 O O . ALA A 1 89 ? -9.856 17.423 4.871 1.00 56.56 89 ALA A O 1
ATOM 686 N N . SER A 1 90 ? -8.142 18.138 6.099 1.00 52.81 90 SER A N 1
ATOM 687 C CA . SER A 1 90 ? -7.647 19.088 5.102 1.00 52.81 90 SER A CA 1
ATOM 688 C C . SER A 1 90 ? -6.915 18.371 3.966 1.00 52.81 90 SER A C 1
ATOM 690 O O . SER A 1 90 ? -5.689 18.310 3.899 1.00 52.81 90 SER A O 1
ATOM 692 N N . LEU A 1 91 ? -7.699 17.923 2.984 1.00 52.91 91 LEU A N 1
ATOM 693 C CA . LEU A 1 91 ? -7.268 17.282 1.738 1.00 52.91 91 LEU A CA 1
ATOM 694 C C . LEU A 1 91 ? -6.344 18.138 0.824 1.00 52.91 91 LEU A C 1
ATOM 696 O O . LEU A 1 91 ? -6.090 17.746 -0.313 1.00 52.91 91 LEU A O 1
ATOM 700 N N . GLY A 1 92 ? -5.848 19.299 1.263 1.00 44.50 92 GLY A N 1
ATOM 701 C CA . GLY A 1 92 ? -5.109 20.228 0.396 1.00 44.50 92 GLY A CA 1
ATOM 702 C C . GLY A 1 92 ? -3.780 20.776 0.917 1.00 44.50 92 GLY A C 1
ATOM 703 O O . GLY A 1 92 ? -3.071 21.377 0.123 1.00 44.50 92 GLY A O 1
ATOM 704 N N . HIS A 1 93 ? -3.444 20.640 2.208 1.00 45.44 93 HIS A N 1
ATOM 705 C CA . HIS A 1 93 ? -2.326 21.408 2.802 1.00 45.44 93 HIS A CA 1
ATOM 706 C C . HIS A 1 93 ? -1.469 20.643 3.830 1.00 45.44 93 HIS A C 1
ATOM 708 O O . HIS A 1 93 ? -0.494 21.197 4.334 1.00 45.44 93 HIS A O 1
ATOM 714 N N . GLY A 1 94 ? -1.802 19.387 4.146 1.00 44.06 94 GLY A N 1
ATOM 715 C CA . GLY A 1 94 ? -0.995 18.529 5.017 1.00 44.06 94 GLY A CA 1
ATOM 716 C C . GLY A 1 94 ? -0.071 17.611 4.214 1.00 44.06 94 GLY A C 1
ATOM 717 O O . GLY A 1 94 ? -0.448 17.127 3.146 1.00 44.06 94 GLY A O 1
ATOM 718 N N . ALA A 1 95 ? 1.131 17.349 4.734 1.00 51.38 95 ALA A N 1
ATOM 719 C CA . ALA A 1 95 ? 1.991 16.284 4.230 1.00 51.38 95 ALA A CA 1
ATOM 720 C C . ALA A 1 95 ? 1.265 14.939 4.403 1.00 51.38 95 ALA A C 1
ATOM 722 O O . ALA A 1 95 ? 1.086 14.453 5.521 1.00 51.38 95 ALA A O 1
ATOM 723 N N . ARG A 1 96 ? 0.793 14.377 3.289 1.00 64.25 96 ARG A N 1
ATOM 724 C CA . ARG A 1 96 ? 0.191 13.045 3.247 1.00 64.25 96 ARG A CA 1
ATOM 725 C C . ARG A 1 96 ? 1.300 12.014 3.148 1.00 64.25 96 ARG A C 1
ATOM 727 O O . ARG A 1 96 ? 2.157 12.132 2.275 1.00 64.25 96 ARG A O 1
ATOM 734 N N . ALA A 1 97 ? 1.254 11.007 4.005 1.00 66.88 97 ALA A N 1
ATOM 735 C CA . ALA A 1 97 ? 2.107 9.843 3.851 1.00 66.88 97 ALA A CA 1
ATOM 736 C C . ALA A 1 97 ? 1.419 8.857 2.888 1.00 66.88 97 ALA A C 1
ATOM 738 O O . ALA A 1 97 ? 0.223 8.587 3.060 1.00 66.88 97 ALA A O 1
ATOM 739 N N . PRO A 1 98 ? 2.120 8.349 1.858 1.00 76.06 98 PRO A N 1
ATOM 740 C CA . PRO A 1 98 ? 1.654 7.193 1.110 1.00 76.06 98 PRO A CA 1
ATOM 741 C C . PRO A 1 98 ? 1.810 5.952 1.988 1.00 76.06 98 PRO A C 1
ATOM 743 O O . PRO A 1 98 ? 2.913 5.637 2.432 1.00 76.06 98 PRO A O 1
ATOM 746 N N . THR A 1 99 ? 0.715 5.248 2.249 1.00 85.94 99 THR A N 1
ATOM 747 C CA . THR A 1 99 ? 0.713 4.097 3.155 1.00 85.94 99 THR A CA 1
ATOM 748 C C . THR A 1 99 ? -0.033 2.925 2.537 1.00 85.94 99 THR A C 1
ATOM 750 O O . THR A 1 99 ? -0.797 3.076 1.580 1.00 85.94 99 THR A O 1
ATOM 753 N N . ALA A 1 100 ? 0.225 1.719 3.039 1.00 91.12 100 ALA A N 1
ATOM 754 C CA . ALA A 1 100 ? -0.445 0.517 2.560 1.00 91.12 100 ALA A CA 1
ATOM 755 C C . ALA A 1 100 ? -1.384 -0.019 3.642 1.00 91.12 100 ALA A C 1
ATOM 757 O O . ALA A 1 100 ? -0.932 -0.490 4.684 1.00 91.12 100 ALA A O 1
ATOM 758 N N . ALA A 1 101 ? -2.691 0.006 3.399 1.00 93.19 101 ALA A N 1
ATOM 759 C CA . ALA A 1 101 ? -3.639 -0.727 4.225 1.00 93.19 101 ALA A CA 1
ATOM 760 C C . ALA A 1 101 ? -3.497 -2.225 3.922 1.00 93.19 101 ALA A C 1
ATOM 762 O O . ALA A 1 101 ? -3.570 -2.636 2.762 1.00 93.19 101 ALA A O 1
ATOM 763 N N . VAL A 1 102 ? -3.287 -3.040 4.957 1.00 95.38 102 VAL A N 1
ATOM 764 C CA . VAL A 1 102 ? -3.007 -4.485 4.821 1.00 95.38 102 VAL A CA 1
ATOM 765 C C . VAL A 1 102 ? -4.028 -5.380 5.521 1.00 95.38 102 VAL A C 1
ATOM 767 O O . VAL A 1 102 ? -4.011 -6.593 5.335 1.00 95.38 102 VAL A O 1
ATOM 770 N N . GLY A 1 103 ? -4.925 -4.809 6.323 1.00 94.50 103 GLY A N 1
ATOM 771 C CA . GLY A 1 103 ? -5.980 -5.562 6.990 1.00 94.50 103 GLY A CA 1
ATOM 772 C C . GLY A 1 103 ? -6.853 -4.687 7.876 1.00 94.50 103 GLY A C 1
ATOM 773 O O . GLY A 1 103 ? -6.623 -3.489 8.001 1.00 94.50 103 GLY A O 1
ATOM 774 N N . TYR A 1 104 ? -7.854 -5.289 8.504 1.00 95.12 104 TYR A N 1
ATOM 775 C CA . TYR A 1 104 ? -8.761 -4.617 9.431 1.00 95.12 104 TYR A CA 1
ATOM 776 C C . TYR A 1 104 ? -9.205 -5.586 10.529 1.00 95.12 104 TYR A C 1
ATOM 778 O O . TYR A 1 104 ? -9.072 -6.804 10.391 1.00 95.12 104 TYR A O 1
ATOM 786 N N . GLY A 1 105 ? -9.717 -5.050 11.631 1.00 93.75 105 GLY A N 1
ATOM 787 C CA . GLY A 1 105 ? -10.181 -5.845 12.759 1.00 93.75 105 GLY A CA 1
ATOM 788 C C . GLY A 1 105 ? -10.989 -5.029 13.756 1.00 93.75 105 GLY A C 1
ATOM 789 O O . GLY A 1 105 ? -11.247 -3.846 13.556 1.00 93.75 105 GLY A O 1
ATOM 790 N N . SER A 1 106 ? -11.379 -5.689 14.843 1.00 94.31 106 SER A N 1
ATOM 791 C CA . SER A 1 106 ? -12.094 -5.068 15.954 1.00 94.31 106 SER A CA 1
ATOM 792 C C . SER A 1 106 ? -11.506 -5.557 17.270 1.00 94.31 106 SER A C 1
ATOM 794 O O . SER A 1 106 ? -11.231 -6.748 17.436 1.00 94.31 106 SER A O 1
ATOM 796 N N . SER A 1 107 ? -11.274 -4.644 18.211 1.00 91.81 107 SER A N 1
ATOM 797 C CA . SER A 1 107 ? -10.736 -4.962 19.534 1.00 91.81 107 SER A CA 1
ATOM 798 C C . SER A 1 107 ? -11.405 -4.102 20.591 1.00 91.81 107 SER A C 1
ATOM 800 O O . SER A 1 107 ? -11.416 -2.878 20.500 1.00 91.81 107 SER A O 1
ATOM 802 N N . LYS A 1 108 ? -11.972 -4.751 21.616 1.00 90.06 108 LYS A N 1
ATOM 803 C CA . LYS A 1 108 ? -12.661 -4.087 22.741 1.00 90.06 108 LYS A CA 1
ATOM 804 C C . LYS A 1 108 ? -13.756 -3.094 22.298 1.00 90.06 108 LYS A C 1
ATOM 806 O O . LYS A 1 108 ? -13.980 -2.095 22.972 1.00 90.06 108 LYS A O 1
ATOM 811 N N . GLY A 1 109 ? -14.440 -3.390 21.190 1.00 90.12 109 GLY A N 1
ATOM 812 C CA . GLY A 1 109 ? -15.506 -2.547 20.634 1.00 90.12 109 GLY A CA 1
ATOM 813 C C . GLY A 1 109 ? -15.015 -1.358 19.804 1.00 90.12 109 GLY A C 1
ATOM 814 O O . GLY A 1 109 ? -15.814 -0.477 19.509 1.00 90.12 109 GLY A O 1
ATOM 815 N N . ILE A 1 110 ? -13.726 -1.321 19.454 1.00 91.81 110 ILE A N 1
ATOM 816 C CA . ILE A 1 110 ? -13.136 -0.320 18.565 1.00 91.81 110 ILE A CA 1
ATOM 817 C C . ILE A 1 110 ? -12.703 -1.025 17.283 1.00 91.81 110 ILE A C 1
ATOM 819 O O . ILE A 1 110 ? -11.882 -1.948 17.326 1.00 91.81 110 ILE A O 1
ATOM 823 N N . ASP A 1 111 ? -13.247 -0.572 16.161 1.00 93.56 111 ASP A N 1
ATOM 824 C CA . ASP A 1 111 ? -12.871 -1.037 14.831 1.00 93.56 111 ASP A CA 1
ATOM 825 C C . ASP A 1 111 ? -11.625 -0.289 14.348 1.00 93.56 111 ASP A C 1
ATOM 827 O O . ASP A 1 111 ? -11.432 0.891 14.648 1.00 93.56 111 ASP A O 1
ATOM 831 N N . TYR A 1 112 ? -10.736 -0.994 13.650 1.00 93.00 112 TYR A N 1
ATOM 832 C CA . TYR A 1 112 ? -9.466 -0.436 13.197 1.00 93.00 112 TYR A CA 1
ATOM 833 C C . TYR A 1 112 ? -9.008 -1.021 11.863 1.00 93.00 112 TYR A C 1
ATOM 835 O O . TYR A 1 112 ? -9.271 -2.180 11.531 1.00 93.00 112 TYR A O 1
ATOM 843 N N . VAL A 1 113 ? -8.238 -0.217 11.133 1.00 93.62 113 VAL A N 1
ATOM 844 C CA . VAL A 1 113 ? -7.495 -0.622 9.937 1.00 93.62 113 VAL A CA 1
ATOM 845 C C . VAL A 1 113 ? -6.018 -0.748 10.299 1.00 93.62 113 VAL A C 1
ATOM 847 O O . VAL A 1 113 ? -5.458 0.084 11.011 1.00 93.62 113 VAL A O 1
ATOM 850 N N . ILE A 1 114 ? -5.385 -1.814 9.821 1.00 93.62 114 ILE A N 1
ATOM 851 C CA . ILE A 1 114 ? -3.953 -2.058 9.953 1.00 93.62 114 ILE A CA 1
ATOM 852 C C . ILE A 1 114 ? -3.271 -1.421 8.747 1.00 93.62 114 ILE A C 1
ATOM 854 O O . ILE A 1 114 ? -3.476 -1.847 7.606 1.00 93.62 114 ILE A O 1
ATOM 858 N N . VAL A 1 115 ? -2.452 -0.412 9.018 1.00 91.94 115 VAL A N 1
ATOM 859 C CA . VAL A 1 115 ? -1.688 0.329 8.016 1.00 91.94 115 VAL A CA 1
ATOM 860 C C . VAL A 1 115 ? -0.205 0.010 8.179 1.00 91.94 115 VAL A C 1
ATOM 862 O O . VAL A 1 115 ? 0.322 -0.013 9.291 1.00 91.94 115 VAL A O 1
ATOM 865 N N . LYS A 1 116 ? 0.460 -0.274 7.061 1.00 90.06 116 LYS A N 1
ATOM 866 C CA . LYS A 1 116 ? 1.909 -0.398 6.952 1.00 90.06 116 LYS A CA 1
ATOM 867 C C . LYS A 1 116 ? 2.473 0.944 6.487 1.00 90.06 116 LYS A C 1
ATOM 869 O O . LYS A 1 116 ? 2.216 1.369 5.360 1.00 90.06 116 LYS A O 1
ATOM 874 N N . GLU A 1 117 ? 3.251 1.566 7.363 1.00 81.38 117 GLU A N 1
ATOM 875 C CA . GLU A 1 117 ? 4.066 2.747 7.070 1.00 81.38 117 GLU A CA 1
ATOM 876 C C . GLU A 1 117 ? 5.402 2.338 6.430 1.00 81.38 117 GLU A C 1
ATOM 878 O O . GLU A 1 117 ? 5.879 1.213 6.626 1.00 81.38 117 GLU A O 1
ATOM 883 N N . ALA A 1 118 ? 6.012 3.251 5.674 1.00 71.56 118 ALA A N 1
ATOM 884 C CA . ALA 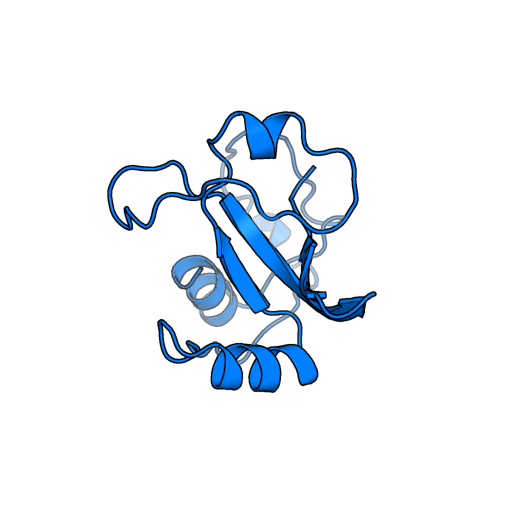A 1 118 ? 7.378 3.093 5.188 1.00 71.56 118 ALA A CA 1
ATOM 885 C C . ALA A 1 118 ? 8.370 3.513 6.288 1.00 71.56 118 ALA A C 1
ATOM 887 O O . ALA A 1 118 ? 8.312 4.643 6.773 1.00 71.56 118 ALA A O 1
ATOM 888 N N . THR A 1 119 ? 9.241 2.589 6.695 1.00 53.94 119 THR A N 1
ATOM 889 C CA . THR A 1 119 ? 10.415 2.832 7.560 1.00 53.94 119 THR A CA 1
ATOM 890 C C . THR A 1 119 ? 11.651 3.138 6.744 1.00 53.94 119 THR A C 1
ATOM 892 O O . THR A 1 119 ? 11.817 2.448 5.713 1.00 53.94 119 THR A O 1
#

Sequence (119 aa):
MDYAFEFIVSNGGLHKEEDYPYLMEEGTCDVRKEEMEAVTITGYNDVPQDDEQSLLRALARQPLGVAMEASGRDSQFYIGGVFCGSCGASLGHGARAPTAAVGYGSSKGIDYVIVKEAT

pLDDT: mean 85.54, std 11.96, range [44.06, 95.38]

Secondary structure (DSSP, 8-state):
-HHHHHHHHHTT-EE-TTTS---SS-----GGGTTS-EE--S---PPPTT-HHHHHHHHTTS-EEEEEE--SHHHHT--SS---S-----TTTS-EEEEEEEEEEEETTEEEEEEE---

Foldseek 3Di:
DAVVLVCQAVLVAADDCVLVPDPVDDDDDPVVSSPPDGDGDNHDDDQPPPDVVSVQVVLVPAKDWDKAQQPDPQNVPDDDDADPDDGDPPPDDGDIFGWIFNHWDDDPRDTHTDIHGDD